Protein AF-A0A914QF23-F1 (afdb_monomer_lite)

Secondary structure (DSSP, 8-state):
--------------------------------------------------------------------HHHHHHHHHHHHHHHHHHHHHHHHHHHHHHHHHHHHHHHHHHHHHHHHHHHHHHHHHHHHHHHHHHHHHHHHHHHHH-

Radius of gyration: 43.41 Å; chains: 1; bounding box: 83×63×128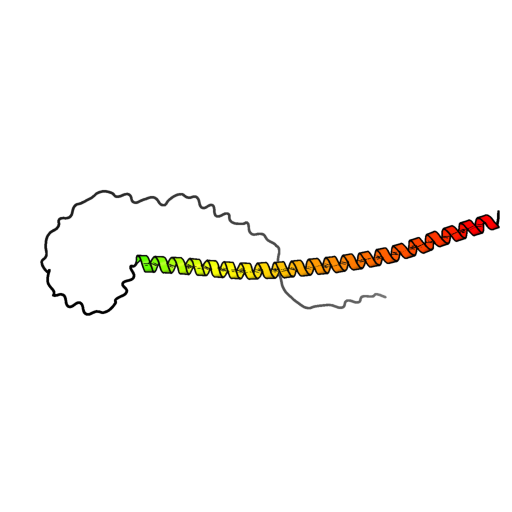 Å

Foldseek 3Di:
DDDDDDDDDDDDDDDDDDPPDDDDPPPPPPPDDPDDDDDDDDDDDDDDDDDDDDDDDPPDDDPPPPDDPVNVVVVVVVVVVVVVVVVVVVVVVVVVVVVVVVVVVVVVVVVVVVVVVVVVVVVVVVVVVVVVVVVVVVVVVVVVVD

pLDDT: mean 70.31, std 19.71, range [34.72, 96.62]

Sequence (146 aa):
MYSHDEKLTNSRSSSNKFLNLPTIVHINVEEENFKMIDSEDEREHSESNSFYDQHSADESDQGSFKYSHLDVINILKRDRSLSEMTQLSGNLAKSTSNLSKLSEMVLEKENEETVKLMRCWKKLLIVILCFTGFVILLSVAFFMFN

Structure (mmCIF, N/CA/C/O backbone):
data_AF-A0A914QF23-F1
#
_entry.id   AF-A0A914QF23-F1
#
loop_
_atom_site.group_PDB
_atom_site.id
_atom_site.type_symbol
_atom_site.label_atom_id
_atom_site.label_alt_id
_atom_site.label_comp_id
_atom_site.label_asym_id
_atom_site.label_entity_id
_atom_site.label_seq_id
_atom_site.pdbx_PDB_ins_code
_atom_site.Cartn_x
_atom_site.Cartn_y
_atom_site.Cartn_z
_atom_site.occupancy
_atom_site.B_iso_or_equiv
_atom_site.auth_seq_id
_atom_site.auth_comp_id
_atom_site.auth_asym_id
_at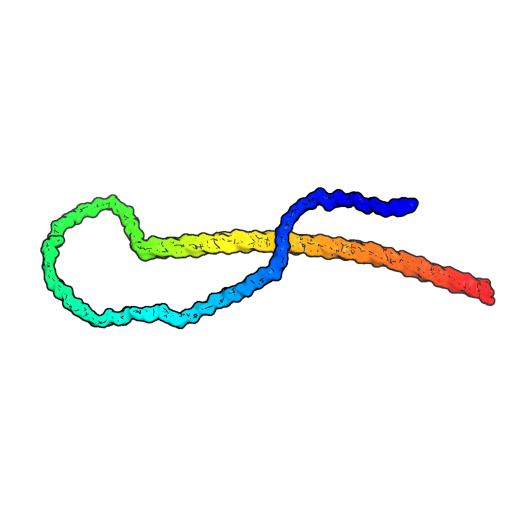om_site.auth_atom_id
_atom_site.pdbx_PDB_model_num
ATOM 1 N N . MET A 1 1 ? 26.490 48.221 -7.246 1.00 41.59 1 MET A N 1
ATOM 2 C CA . MET A 1 1 ? 27.155 47.828 -5.987 1.00 41.59 1 MET A CA 1
ATOM 3 C C . MET A 1 1 ? 26.085 47.279 -5.057 1.00 41.59 1 MET A C 1
ATOM 5 O O . MET A 1 1 ? 25.121 47.986 -4.823 1.00 41.59 1 MET A O 1
ATOM 9 N N . TYR A 1 2 ? 26.277 46.030 -4.626 1.00 34.72 2 TYR A N 1
ATOM 10 C CA . TYR A 1 2 ? 25.616 45.284 -3.546 1.00 34.72 2 TYR A CA 1
ATOM 11 C C . TYR A 1 2 ? 24.090 45.052 -3.556 1.00 34.72 2 TYR A C 1
ATOM 13 O O . TYR A 1 2 ? 23.269 45.924 -3.301 1.00 34.72 2 TYR A O 1
ATOM 21 N N . SER A 1 3 ? 23.796 43.778 -3.813 1.00 46.44 3 SER A N 1
ATOM 22 C CA . SER A 1 3 ? 22.640 42.951 -3.471 1.00 46.44 3 SER A CA 1
ATOM 23 C C . SER A 1 3 ? 22.275 42.962 -1.984 1.00 46.44 3 SER A C 1
ATOM 25 O O . SER A 1 3 ? 23.174 43.028 -1.153 1.00 46.44 3 SER A O 1
ATOM 27 N N . HIS A 1 4 ? 20.994 42.751 -1.668 1.00 43.00 4 HIS A N 1
ATOM 28 C CA . HIS A 1 4 ? 20.518 41.617 -0.856 1.00 43.00 4 HIS A CA 1
ATOM 29 C C . HIS A 1 4 ? 18.987 41.666 -0.735 1.00 43.00 4 HIS A C 1
ATOM 31 O O . HIS A 1 4 ? 18.425 42.579 -0.135 1.00 43.00 4 HIS A O 1
ATOM 37 N N . ASP A 1 5 ? 18.327 40.660 -1.309 1.00 46.00 5 ASP A N 1
ATOM 38 C CA . ASP A 1 5 ? 16.943 40.315 -1.007 1.00 46.00 5 ASP A CA 1
ATOM 39 C C . ASP A 1 5 ? 16.899 39.620 0.359 1.00 46.00 5 ASP A C 1
ATOM 41 O O . ASP A 1 5 ? 17.193 38.432 0.480 1.00 46.00 5 ASP A O 1
ATOM 45 N N . GLU A 1 6 ? 16.510 40.358 1.395 1.00 48.19 6 GLU A N 1
ATOM 46 C CA . GLU A 1 6 ? 15.940 39.780 2.610 1.00 48.19 6 GLU A CA 1
ATOM 47 C C . GLU A 1 6 ? 14.432 40.035 2.593 1.00 48.19 6 GLU A C 1
ATOM 49 O O . GLU A 1 6 ? 13.953 41.111 2.953 1.00 48.19 6 GLU A O 1
ATOM 54 N N . LYS A 1 7 ? 13.648 39.031 2.186 1.00 53.53 7 LYS A N 1
ATOM 55 C CA . LYS A 1 7 ? 12.232 38.981 2.562 1.00 53.53 7 LYS A CA 1
ATOM 56 C C . LYS A 1 7 ? 12.067 38.114 3.799 1.00 53.53 7 LYS A C 1
ATOM 58 O O . LYS A 1 7 ? 12.001 36.891 3.741 1.00 53.53 7 LYS A O 1
ATOM 63 N N . LEU A 1 8 ? 11.982 38.835 4.911 1.00 44.56 8 LEU A N 1
ATOM 64 C CA . LEU A 1 8 ? 11.514 38.433 6.229 1.00 44.56 8 LEU A CA 1
ATOM 65 C C . LEU A 1 8 ? 10.182 37.669 6.147 1.00 44.56 8 LEU A C 1
ATOM 67 O O . LEU A 1 8 ? 9.121 38.263 5.952 1.00 44.56 8 LEU A O 1
ATOM 71 N N . THR A 1 9 ? 10.218 36.358 6.371 1.00 53.09 9 THR A N 1
ATOM 72 C CA . THR A 1 9 ? 9.032 35.581 6.745 1.00 53.09 9 THR A CA 1
ATOM 73 C C . THR A 1 9 ? 8.959 35.503 8.265 1.00 53.09 9 THR A C 1
ATOM 75 O O . THR A 1 9 ? 9.586 34.649 8.886 1.00 53.09 9 THR A O 1
ATOM 78 N N . ASN A 1 10 ? 8.184 36.403 8.867 1.00 44.06 10 ASN A N 1
ATOM 79 C CA . ASN A 1 10 ? 7.762 36.295 10.259 1.00 44.06 10 ASN A CA 1
ATOM 80 C C . ASN A 1 10 ? 6.308 35.820 10.307 1.00 44.06 10 ASN A C 1
ATOM 82 O O . ASN A 1 10 ? 5.398 36.547 9.926 1.00 44.06 10 ASN A O 1
ATOM 86 N N . SER A 1 11 ? 6.077 34.627 10.841 1.00 42.03 11 SER A N 1
ATOM 87 C CA . SER A 1 11 ? 4.963 34.367 11.762 1.00 42.03 11 SER A CA 1
ATOM 88 C C . SER A 1 11 ? 5.258 33.048 12.477 1.00 42.03 11 SER A C 1
ATOM 90 O O . SER A 1 11 ? 5.433 32.012 11.853 1.00 42.03 11 SER A O 1
ATOM 92 N N . ARG A 1 12 ? 5.607 33.145 13.768 1.00 45.16 12 ARG A N 1
ATOM 93 C CA . ARG A 1 12 ? 4.780 32.662 14.891 1.00 45.16 12 ARG A CA 1
ATOM 94 C C . ARG A 1 12 ? 4.424 31.178 14.718 1.00 45.16 12 ARG A C 1
ATOM 96 O O . ARG A 1 12 ? 3.644 30.825 13.856 1.00 45.16 12 ARG A O 1
ATOM 103 N N . SER A 1 13 ? 4.848 30.274 15.585 1.00 40.53 13 SER A N 1
ATOM 104 C CA . SER A 1 13 ? 4.637 30.378 17.021 1.00 40.53 13 SER A CA 1
ATOM 105 C C . SER A 1 13 ? 5.243 29.157 17.708 1.00 40.53 13 SER A C 1
ATOM 107 O O . SER A 1 13 ? 5.091 28.044 17.223 1.00 40.53 13 SER A O 1
ATOM 109 N N . SER A 1 14 ? 5.822 29.407 18.880 1.00 41.22 14 SER A N 1
ATOM 110 C CA . SER A 1 14 ? 5.759 28.551 20.064 1.00 41.22 14 SER A CA 1
ATOM 111 C C . SER A 1 14 ? 6.356 27.140 19.966 1.00 41.22 14 SER A C 1
ATOM 113 O O . SER A 1 14 ? 5.755 26.202 19.464 1.00 41.22 14 SER A O 1
ATOM 115 N N . SER A 1 15 ? 7.568 26.985 20.492 1.00 44.84 15 SER A N 1
ATOM 116 C CA . SER A 1 15 ? 7.805 26.384 21.821 1.00 44.84 15 SER A CA 1
ATOM 117 C C . SER A 1 15 ? 7.610 24.869 21.856 1.00 44.84 15 SER A C 1
ATOM 119 O O . SER A 1 15 ? 6.496 24.375 21.973 1.00 44.84 15 SER A O 1
ATOM 121 N N . ASN A 1 16 ? 8.717 24.135 21.877 1.00 43.38 16 ASN A N 1
ATOM 122 C CA . ASN A 1 16 ? 9.139 23.387 23.065 1.00 43.38 16 ASN A CA 1
ATOM 123 C C . ASN A 1 16 ? 10.492 22.752 22.737 1.00 43.38 16 ASN A C 1
ATOM 125 O O . ASN A 1 16 ? 10.621 21.945 21.827 1.00 43.38 16 ASN A O 1
ATOM 129 N N . LYS A 1 17 ? 11.570 23.320 23.286 1.00 52.84 17 LYS A N 1
ATOM 130 C CA . LYS A 1 17 ? 12.172 22.851 24.544 1.00 52.84 17 LYS A CA 1
ATOM 131 C C . LYS A 1 17 ? 12.496 21.366 24.441 1.00 52.84 17 LYS A C 1
ATOM 133 O O . LYS A 1 17 ? 11.607 20.537 24.566 1.00 52.84 17 LYS A O 1
ATOM 138 N N . PHE A 1 18 ? 13.783 21.110 24.202 1.00 46.16 18 PHE A N 1
ATOM 139 C CA . PHE A 1 18 ? 14.570 20.038 24.805 1.00 46.16 18 PHE A CA 1
ATOM 140 C C . PHE A 1 18 ? 13.736 18.851 25.303 1.00 46.16 18 PHE A C 1
ATOM 142 O O . PHE A 1 18 ? 13.050 18.951 26.321 1.00 46.16 18 PHE A O 1
ATOM 149 N N . LEU A 1 19 ? 13.881 17.710 24.626 1.00 46.09 19 LEU A N 1
ATOM 150 C CA . LEU A 1 19 ? 13.653 16.388 25.206 1.00 46.09 19 LEU A CA 1
ATOM 151 C C . LEU A 1 19 ? 14.618 16.202 26.392 1.00 46.09 19 LEU A C 1
ATOM 153 O O . LEU A 1 19 ? 15.620 15.501 26.312 1.00 46.09 19 LEU A O 1
ATOM 157 N N . ASN A 1 20 ? 14.331 16.888 27.493 1.00 48.00 20 ASN A N 1
ATOM 158 C CA . ASN A 1 20 ? 14.824 16.546 28.809 1.00 48.00 20 ASN A CA 1
ATOM 159 C C . ASN A 1 20 ? 13.972 15.368 29.246 1.00 48.00 20 ASN A C 1
ATOM 161 O O . ASN A 1 20 ? 12.849 15.567 29.702 1.00 48.00 20 ASN A O 1
ATOM 165 N N . LEU A 1 21 ? 14.477 14.153 29.045 1.00 50.94 21 LEU A N 1
ATOM 166 C CA . LEU A 1 21 ? 13.938 12.979 29.716 1.00 50.94 21 LEU A CA 1
ATOM 167 C C . LEU A 1 21 ? 13.989 13.227 31.230 1.00 50.94 21 LEU A C 1
ATOM 169 O O . LEU A 1 21 ? 15.093 13.333 31.770 1.00 50.94 21 LEU A O 1
ATOM 173 N N . PRO A 1 22 ? 12.855 13.281 31.948 1.00 43.78 22 PRO A N 1
ATOM 174 C CA . PRO A 1 22 ? 12.871 12.999 33.364 1.00 43.78 22 PRO A CA 1
ATOM 175 C C . PRO A 1 22 ? 12.840 11.476 33.502 1.00 43.78 22 PRO A C 1
ATOM 177 O O . PRO A 1 22 ? 11.874 10.815 33.123 1.00 43.78 22 PRO A O 1
ATOM 180 N N . THR A 1 23 ? 13.954 10.947 33.995 1.00 54.75 23 THR A N 1
ATOM 181 C CA . THR A 1 23 ? 14.138 9.650 34.648 1.00 54.75 23 THR A CA 1
ATOM 182 C C . THR A 1 23 ? 12.823 9.014 35.100 1.00 54.75 23 THR A C 1
ATOM 184 O O . THR A 1 23 ? 12.110 9.578 35.931 1.00 54.75 23 THR A O 1
ATOM 187 N N . ILE A 1 24 ? 12.511 7.827 34.575 1.00 50.66 24 ILE A N 1
ATOM 188 C CA . ILE A 1 24 ? 11.429 6.992 35.102 1.00 50.66 24 ILE A CA 1
ATOM 189 C C . ILE A 1 24 ? 11.779 6.692 36.559 1.00 50.66 24 ILE A C 1
ATOM 191 O O . ILE A 1 24 ? 12.750 5.993 36.845 1.00 50.66 24 ILE A O 1
ATOM 195 N N . VAL A 1 25 ? 11.004 7.257 37.481 1.00 48.50 25 VAL A N 1
ATOM 196 C CA . VAL A 1 25 ? 11.016 6.856 38.884 1.00 48.50 25 VAL A CA 1
ATOM 197 C C . VAL A 1 25 ? 10.536 5.407 38.917 1.00 48.50 25 VAL A C 1
ATOM 199 O O . VAL A 1 25 ? 9.351 5.135 38.737 1.00 48.50 25 VAL A O 1
ATOM 202 N N . HIS A 1 26 ? 11.461 4.467 39.097 1.00 44.09 26 HIS A N 1
ATOM 203 C CA . HIS A 1 26 ? 11.116 3.117 39.518 1.00 44.09 26 HIS A CA 1
ATOM 204 C C . HIS A 1 26 ? 10.585 3.222 40.948 1.00 44.09 26 HIS A C 1
ATOM 206 O O . HIS A 1 26 ? 11.355 3.439 41.883 1.00 44.09 26 HIS A O 1
ATOM 212 N N . ILE A 1 27 ? 9.268 3.112 41.124 1.00 47.41 27 ILE A N 1
ATOM 213 C CA . ILE A 1 27 ? 8.696 2.887 42.450 1.00 47.41 27 ILE A CA 1
ATOM 214 C C . ILE A 1 27 ? 9.038 1.440 42.802 1.00 47.41 27 ILE A C 1
ATOM 216 O O . ILE A 1 27 ? 8.385 0.505 42.344 1.00 47.41 27 ILE A O 1
ATOM 220 N N . ASN A 1 28 ? 10.116 1.271 43.561 1.00 52.81 28 ASN A N 1
ATOM 221 C CA . ASN A 1 28 ? 10.433 0.019 44.221 1.00 52.81 28 ASN A CA 1
ATOM 222 C C . ASN A 1 28 ? 9.462 -0.088 45.403 1.00 52.81 28 ASN A C 1
ATOM 224 O O . ASN A 1 28 ? 9.673 0.545 46.436 1.00 52.81 28 ASN A O 1
ATOM 228 N N . VAL A 1 29 ? 8.337 -0.782 45.221 1.00 54.72 29 VAL A N 1
ATOM 229 C CA . VAL A 1 29 ? 7.483 -1.148 46.355 1.00 54.72 29 VAL A CA 1
ATOM 230 C C . VAL A 1 29 ? 8.177 -2.327 47.030 1.00 54.72 29 VAL A C 1
ATOM 232 O O . VAL A 1 29 ? 7.948 -3.476 46.668 1.00 54.72 29 VAL A O 1
ATOM 235 N N . GLU A 1 30 ? 9.100 -2.027 47.945 1.00 45.47 30 GLU A N 1
ATOM 236 C CA . GLU A 1 30 ? 9.537 -2.997 48.946 1.00 45.47 30 GLU A CA 1
ATOM 237 C C . GLU A 1 30 ? 8.301 -3.402 49.757 1.00 45.47 30 GLU A C 1
ATOM 239 O O . GLU A 1 30 ? 7.691 -2.588 50.452 1.00 45.47 30 GLU A O 1
ATOM 244 N N . GLU A 1 31 ? 7.898 -4.663 49.605 1.00 58.47 31 GLU A N 1
ATOM 245 C CA . GLU A 1 31 ? 6.910 -5.331 50.446 1.00 58.47 31 GLU A CA 1
ATOM 246 C C . GLU A 1 31 ? 7.492 -5.535 51.853 1.00 58.47 31 GLU A C 1
ATOM 248 O O . GLU A 1 31 ? 7.866 -6.640 52.228 1.00 58.47 31 GLU A O 1
ATOM 253 N N . GLU A 1 32 ? 7.569 -4.480 52.661 1.00 53.16 32 GLU A N 1
ATOM 254 C CA . GLU A 1 32 ? 7.792 -4.620 54.100 1.00 53.16 32 GLU A CA 1
ATOM 255 C C . GLU A 1 32 ? 6.842 -3.714 54.896 1.00 53.16 32 GLU A C 1
ATOM 257 O O . GLU A 1 32 ? 6.805 -2.499 54.730 1.00 53.16 32 GLU A O 1
ATOM 262 N N . ASN A 1 33 ? 6.109 -4.354 55.816 1.00 55.66 33 ASN A N 1
ATOM 263 C CA . ASN A 1 33 ? 5.220 -3.808 56.851 1.00 55.66 33 ASN A CA 1
ATOM 264 C C . ASN A 1 33 ? 3.765 -3.469 56.482 1.00 55.66 33 ASN A C 1
ATOM 266 O O . ASN A 1 33 ? 3.353 -2.315 56.466 1.00 55.66 33 ASN A O 1
ATOM 270 N N . PHE A 1 34 ? 2.931 -4.512 56.467 1.00 46.62 34 PHE A N 1
ATOM 271 C CA . PHE A 1 34 ? 1.741 -4.526 57.331 1.00 46.62 34 PHE A CA 1
ATOM 272 C C . PHE A 1 34 ? 1.780 -5.767 58.245 1.00 46.62 34 PHE A C 1
ATOM 274 O O . PHE A 1 34 ? 1.022 -6.718 58.093 1.00 46.62 34 PHE A O 1
ATOM 281 N N . LYS A 1 35 ? 2.705 -5.751 59.215 1.00 53.62 35 LYS A N 1
ATOM 282 C CA . LYS A 1 35 ? 2.452 -6.309 60.558 1.00 53.62 35 LYS A CA 1
ATOM 283 C C . LYS A 1 35 ? 1.371 -5.417 61.193 1.00 53.62 35 LYS A C 1
ATOM 285 O O . LYS A 1 35 ? 1.366 -4.222 60.931 1.00 53.62 35 LYS A O 1
ATOM 290 N N . MET A 1 36 ? 0.469 -5.824 62.068 1.00 52.31 36 MET A N 1
ATOM 291 C CA . MET A 1 36 ? 0.218 -7.045 62.828 1.00 52.31 36 MET A CA 1
ATOM 292 C C . MET A 1 36 ? -0.983 -6.657 63.700 1.00 52.31 36 MET A C 1
ATOM 294 O O . MET A 1 36 ? -0.909 -5.583 64.289 1.00 52.31 36 MET A O 1
ATOM 298 N N . ILE A 1 37 ? -2.016 -7.490 63.829 1.00 53.09 37 ILE A N 1
ATOM 299 C CA . ILE A 1 37 ? -2.640 -7.752 65.137 1.00 53.09 37 ILE A CA 1
ATOM 300 C C . ILE A 1 37 ? -3.078 -9.216 65.104 1.00 53.09 37 ILE A C 1
ATOM 302 O O . ILE A 1 37 ? -4.162 -9.535 64.623 1.00 53.09 37 ILE A O 1
ATOM 306 N N . ASP A 1 38 ? -2.202 -10.087 65.598 1.00 65.56 38 ASP A N 1
ATOM 307 C CA . ASP A 1 38 ? -2.650 -11.312 66.242 1.00 65.56 38 ASP A CA 1
ATOM 308 C C . ASP A 1 38 ? -3.080 -10.911 67.653 1.00 65.56 38 ASP A C 1
ATOM 310 O O . ASP A 1 38 ? -2.281 -10.393 68.435 1.00 65.56 38 ASP A O 1
ATOM 314 N N . SER A 1 39 ? -4.348 -11.121 67.969 1.00 53.34 39 SER A N 1
ATOM 315 C CA . SER A 1 39 ? -4.789 -11.271 69.350 1.00 53.34 39 SER A CA 1
ATOM 316 C C . SER A 1 39 ? -5.907 -12.302 69.354 1.00 53.34 39 SER A C 1
ATOM 318 O O . SER A 1 39 ? -7.093 -11.967 69.325 1.00 53.34 39 SER A O 1
ATOM 320 N N . GLU A 1 40 ? -5.504 -13.572 69.314 1.00 61.88 40 GLU A N 1
ATOM 321 C CA . GLU A 1 40 ? -6.235 -14.569 70.087 1.00 61.88 40 GLU A CA 1
ATOM 322 C C . GLU A 1 40 ? -6.172 -14.188 71.572 1.00 61.88 40 GLU A C 1
ATOM 324 O O . GLU A 1 40 ? -5.253 -13.498 72.016 1.00 61.88 40 GLU A O 1
ATOM 329 N N . ASP A 1 41 ? -7.173 -14.680 72.293 1.00 57.47 41 ASP A N 1
ATOM 330 C CA . ASP A 1 41 ? -7.357 -14.614 73.736 1.00 57.47 41 ASP A CA 1
ATOM 331 C C . ASP A 1 41 ? -7.780 -13.251 74.297 1.00 57.47 41 ASP A C 1
ATOM 333 O O . ASP A 1 41 ? -6.985 -12.360 74.574 1.00 57.47 41 ASP A O 1
ATOM 337 N N . GLU A 1 42 ? -9.079 -13.118 74.575 1.00 49.78 42 GLU A N 1
ATOM 338 C CA . GLU A 1 42 ? -9.548 -13.304 75.952 1.00 49.78 42 GLU A CA 1
ATOM 339 C C . GLU A 1 42 ? -11.060 -13.040 76.097 1.00 49.78 42 GLU A C 1
ATOM 341 O O . GLU A 1 42 ? -11.588 -12.018 75.664 1.00 49.78 42 GLU A O 1
ATOM 346 N N . ARG A 1 43 ? -11.689 -13.940 76.864 1.00 55.00 43 ARG A N 1
ATOM 347 C CA . ARG A 1 43 ? -12.916 -13.781 77.668 1.00 55.00 43 ARG A CA 1
ATOM 348 C C . ARG A 1 43 ? -14.264 -14.048 77.002 1.00 55.00 43 ARG A C 1
ATOM 350 O O . ARG A 1 43 ? -14.928 -13.187 76.435 1.00 55.00 43 ARG A O 1
ATOM 357 N N . GLU A 1 44 ? -14.714 -15.270 77.283 1.00 50.78 44 GLU A N 1
ATOM 358 C CA . GLU A 1 44 ? -16.046 -15.570 77.809 1.00 50.78 44 GLU A CA 1
ATOM 359 C C . GLU A 1 44 ? -16.722 -14.348 78.458 1.00 50.78 44 GLU A C 1
ATOM 361 O O . GLU A 1 44 ? -16.303 -13.869 79.514 1.00 50.78 44 GLU A O 1
ATOM 366 N N . HIS A 1 45 ? -17.820 -13.893 77.861 1.00 44.22 45 HIS A N 1
ATOM 367 C CA . HIS A 1 45 ? -18.841 -13.143 78.577 1.00 44.22 45 HIS A CA 1
ATOM 368 C C . HIS A 1 45 ? -20.192 -13.834 78.397 1.00 44.22 45 HIS A C 1
ATOM 370 O O . HIS A 1 45 ? -20.901 -13.642 77.415 1.00 44.22 45 HIS A O 1
ATOM 376 N N . SER A 1 46 ? -20.457 -14.710 79.367 1.00 44.22 46 SER A N 1
ATOM 377 C CA . SER A 1 46 ? -21.724 -14.863 80.083 1.00 44.22 46 SER A CA 1
ATOM 378 C C . SER A 1 46 ? -22.984 -14.348 79.380 1.00 44.22 46 SER A C 1
ATOM 380 O O . SER A 1 46 ? -23.342 -13.173 79.457 1.00 44.22 46 SER A O 1
ATOM 382 N N . GLU A 1 47 ? -23.731 -15.296 78.820 1.00 47.78 47 GLU A N 1
ATOM 383 C CA . GLU A 1 47 ? -25.172 -15.180 78.638 1.00 47.78 47 GLU A CA 1
ATOM 384 C C . GLU A 1 47 ? -25.844 -14.854 79.985 1.00 47.78 47 GLU A C 1
ATOM 386 O O . GLU A 1 47 ? -25.786 -15.633 80.938 1.00 47.78 47 GLU A O 1
ATOM 391 N N . SER A 1 48 ? -26.524 -13.709 80.070 1.00 46.84 48 SER A N 1
ATOM 392 C CA . SER A 1 48 ? -27.610 -13.523 81.031 1.00 46.84 48 SER A CA 1
ATOM 393 C C . SER A 1 48 ? -28.671 -12.566 80.484 1.00 46.84 48 SER A C 1
ATOM 395 O O . SER A 1 48 ? -28.414 -11.375 80.337 1.00 46.84 48 SER A O 1
ATOM 397 N N . ASN A 1 49 ? -29.863 -13.123 80.247 1.00 39.06 49 ASN A N 1
ATOM 398 C CA . ASN A 1 49 ? -31.197 -12.517 80.332 1.00 39.06 49 ASN A CA 1
ATOM 399 C C . ASN A 1 49 ? -31.467 -11.131 79.712 1.00 39.06 49 ASN A C 1
ATOM 401 O O . ASN A 1 49 ? -31.084 -10.098 80.247 1.00 39.06 49 ASN A O 1
ATOM 405 N N . SER A 1 50 ? -32.418 -11.088 78.780 1.00 44.72 50 SER A N 1
ATOM 406 C CA . SER A 1 50 ? -33.788 -10.617 79.078 1.00 44.72 50 SER A CA 1
ATOM 407 C C . SER A 1 50 ? -34.681 -10.989 77.886 1.00 44.72 50 SER A C 1
ATOM 409 O O . SER A 1 50 ? -34.361 -10.705 76.742 1.00 44.72 50 SER A O 1
ATOM 411 N N . PHE A 1 51 ? -35.672 -11.861 78.080 1.00 57.00 51 PHE A N 1
ATOM 412 C CA . PHE A 1 51 ? -37.011 -11.440 78.502 1.00 57.00 51 PHE A CA 1
ATOM 413 C C . PHE A 1 51 ? -37.583 -10.414 77.517 1.00 57.00 51 PHE A C 1
ATOM 415 O O . PHE A 1 51 ? -37.594 -9.239 77.831 1.00 57.00 51 PHE A O 1
ATOM 422 N N . TYR A 1 52 ? -37.944 -10.849 76.309 1.00 46.22 52 TYR A N 1
ATOM 423 C CA . TYR A 1 52 ? -39.098 -10.399 75.514 1.00 46.22 52 TYR A CA 1
ATOM 424 C C . TYR A 1 52 ? -39.047 -11.138 74.172 1.00 46.22 52 TYR A C 1
ATOM 426 O O . TYR A 1 52 ? -38.709 -10.584 73.131 1.00 46.22 52 TYR A O 1
ATOM 434 N N . ASP A 1 53 ? -39.384 -12.424 74.228 1.00 58.41 53 ASP A N 1
ATOM 435 C CA . ASP A 1 53 ? -40.079 -13.049 73.109 1.00 58.41 53 ASP A CA 1
ATOM 436 C C . ASP A 1 53 ? -41.556 -12.647 73.195 1.00 58.41 53 ASP A C 1
ATOM 438 O O . ASP A 1 53 ? -42.099 -12.520 74.293 1.00 58.41 53 ASP A O 1
ATOM 442 N N . GLN A 1 54 ? -42.190 -12.539 72.026 1.00 56.38 54 GLN A N 1
ATOM 443 C CA . GLN A 1 54 ? -43.613 -12.280 71.759 1.00 56.38 54 GLN A CA 1
ATOM 444 C C . GLN A 1 54 ? -43.993 -10.833 71.418 1.00 56.38 54 GLN A C 1
ATOM 446 O O . GLN A 1 54 ? -44.603 -10.113 72.200 1.00 56.38 54 GLN A O 1
ATOM 451 N N . HIS A 1 55 ? -43.810 -10.497 70.140 1.00 44.81 55 HIS A N 1
ATOM 452 C CA . HIS A 1 55 ? -44.901 -9.900 69.377 1.00 44.81 55 HIS A CA 1
ATOM 453 C C . HIS A 1 55 ? -45.183 -10.752 68.137 1.00 44.81 55 HIS A C 1
ATOM 455 O O . HIS A 1 55 ? -44.416 -10.780 67.182 1.00 44.81 55 HIS A O 1
ATOM 461 N N . SER A 1 56 ? -46.275 -11.511 68.261 1.00 54.56 56 SER A N 1
ATOM 462 C CA . SER A 1 56 ? -47.266 -11.835 67.233 1.00 54.56 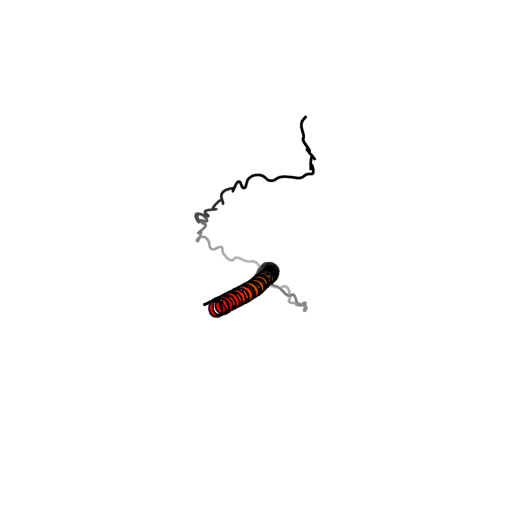56 SER A CA 1
ATOM 463 C C . SER A 1 56 ? -46.856 -11.568 65.786 1.00 54.56 56 SER A C 1
ATOM 465 O O . SER A 1 56 ? -46.850 -10.426 65.326 1.00 54.56 56 SER A O 1
ATOM 467 N N . ALA A 1 57 ? -46.611 -12.675 65.087 1.00 55.06 57 ALA A N 1
ATOM 468 C CA . ALA A 1 57 ? -46.669 -12.781 63.646 1.00 55.06 57 ALA A CA 1
ATOM 469 C C . ALA A 1 57 ? -47.963 -12.154 63.109 1.00 55.06 57 ALA A C 1
ATOM 471 O O . ALA A 1 57 ? -49.057 -12.658 63.357 1.00 55.06 57 ALA A O 1
ATOM 472 N N . ASP A 1 58 ? -47.794 -11.075 62.360 1.00 47.56 58 ASP A N 1
ATOM 473 C CA . ASP A 1 58 ? -48.705 -10.682 61.295 1.00 47.56 58 ASP A CA 1
ATOM 474 C C . ASP A 1 58 ? -47.814 -10.291 60.105 1.00 47.56 58 ASP A C 1
ATOM 476 O O . ASP A 1 58 ? -47.550 -9.122 59.809 1.00 47.56 58 ASP A O 1
ATOM 480 N N . GLU A 1 59 ? -47.217 -11.319 59.493 1.00 49.19 59 GLU A N 1
ATOM 481 C CA . GLU A 1 59 ? -46.443 -11.204 58.258 1.00 49.19 59 GLU A CA 1
ATOM 482 C C . GLU A 1 59 ? -47.419 -10.981 57.103 1.00 49.19 59 GLU A C 1
ATOM 484 O O . GLU A 1 59 ? -47.887 -11.900 56.436 1.00 49.19 59 GLU A O 1
ATOM 489 N N . SER A 1 60 ? -47.761 -9.714 56.904 1.00 56.31 60 SER A N 1
ATOM 490 C CA . SER A 1 60 ? -48.383 -9.252 55.674 1.00 56.31 60 SER A CA 1
ATOM 491 C C . SER A 1 60 ? -47.348 -9.303 54.549 1.00 56.31 60 SER A C 1
ATOM 493 O O . SER A 1 60 ? -46.293 -8.672 54.618 1.00 56.31 60 SER A O 1
ATOM 495 N N . ASP A 1 61 ? -47.673 -10.091 53.524 1.00 54.88 61 ASP A N 1
ATOM 496 C CA . ASP A 1 61 ? -46.968 -10.238 52.252 1.00 54.88 61 ASP A CA 1
ATOM 497 C C . ASP A 1 61 ? -46.540 -8.882 51.668 1.00 54.88 61 ASP A C 1
ATOM 499 O O . ASP A 1 61 ? -47.274 -8.207 50.941 1.00 54.88 61 ASP A O 1
ATOM 503 N N . GLN A 1 62 ? -45.301 -8.494 51.944 1.00 48.38 62 GLN A N 1
ATOM 504 C CA . GLN A 1 62 ? -44.604 -7.452 51.216 1.00 48.38 62 GLN A CA 1
ATOM 505 C C . GLN A 1 62 ? -43.251 -8.036 50.839 1.00 48.38 62 GLN A C 1
ATOM 507 O O . GLN A 1 62 ? -42.363 -8.163 51.680 1.00 48.38 62 GLN A O 1
ATOM 512 N N . GLY A 1 63 ? -43.133 -8.461 49.576 1.00 47.59 63 GLY A N 1
ATOM 513 C CA . GLY A 1 63 ? -41.938 -9.067 48.991 1.00 47.59 63 GLY A CA 1
ATOM 514 C C . GLY A 1 63 ? -40.727 -8.145 49.099 1.00 47.59 63 GLY A C 1
ATOM 515 O O . GLY A 1 63 ? -40.367 -7.445 48.153 1.00 47.59 63 GLY A O 1
ATOM 516 N N . SER A 1 64 ? -40.109 -8.118 50.277 1.00 56.16 64 SER A N 1
ATOM 517 C CA . SER A 1 64 ? -38.890 -7.380 50.538 1.00 56.16 64 SER A CA 1
ATOM 518 C C . SER A 1 64 ? -37.745 -8.207 49.972 1.00 56.16 64 SER A C 1
ATOM 520 O O . SER A 1 64 ? -37.325 -9.220 50.529 1.00 56.16 64 SER A O 1
ATOM 522 N N . PHE A 1 65 ? -37.257 -7.800 48.804 1.00 56.34 65 PHE A N 1
ATOM 523 C CA . PHE A 1 65 ? -35.982 -8.277 48.290 1.00 56.34 65 PHE A CA 1
ATOM 524 C C . PHE A 1 65 ? -34.881 -7.799 49.248 1.00 56.34 65 PHE A C 1
ATOM 526 O O . PHE A 1 65 ? -34.295 -6.732 49.068 1.00 56.34 65 PHE A O 1
ATOM 533 N N . LYS A 1 66 ? -34.620 -8.566 50.311 1.00 64.88 66 LYS A N 1
ATOM 534 C CA . LYS A 1 66 ? -33.444 -8.381 51.163 1.00 64.88 66 LYS A CA 1
ATOM 535 C C . LYS A 1 66 ? -32.230 -8.888 50.395 1.00 64.88 66 LYS A C 1
ATOM 537 O O . LYS A 1 66 ? -31.839 -10.042 50.522 1.00 64.88 66 LYS A O 1
ATOM 542 N N . TYR A 1 67 ? -31.643 -8.018 49.580 1.00 68.81 67 TYR A N 1
ATOM 543 C CA . TYR A 1 67 ? -30.278 -8.234 49.117 1.00 68.81 67 TYR A CA 1
ATOM 544 C C . TYR A 1 67 ? -29.364 -8.242 50.339 1.00 68.81 67 TYR A C 1
ATOM 546 O O . TYR A 1 67 ? -29.398 -7.314 51.152 1.00 68.81 67 TYR A O 1
ATOM 554 N N . SER A 1 68 ? -28.558 -9.288 50.493 1.00 79.19 68 SER A N 1
ATOM 555 C CA . SER A 1 68 ? -27.540 -9.289 51.533 1.00 79.19 68 SER A CA 1
ATOM 556 C C . SER A 1 68 ? -26.492 -8.216 51.213 1.00 79.19 68 SER A C 1
ATOM 558 O O . SER A 1 68 ? -26.254 -7.877 50.051 1.00 79.19 68 SER A O 1
ATOM 560 N N . HIS A 1 69 ? -25.813 -7.681 52.229 1.00 74.50 69 HIS A N 1
ATOM 561 C CA . HIS A 1 69 ? -24.688 -6.766 51.997 1.00 74.50 69 HIS A CA 1
ATOM 562 C C . HIS A 1 69 ? -23.602 -7.393 51.097 1.00 74.50 69 HIS A C 1
ATOM 564 O O . HIS A 1 69 ? -22.951 -6.687 50.327 1.00 74.50 69 HIS A O 1
ATOM 570 N N . LEU A 1 70 ? -23.458 -8.723 51.135 1.00 79.38 70 LEU A N 1
ATOM 571 C CA . LEU A 1 70 ? -22.597 -9.495 50.237 1.00 79.38 70 LEU A CA 1
ATOM 572 C C . LEU A 1 70 ? -23.059 -9.421 48.772 1.00 79.38 70 LEU A C 1
ATOM 574 O O . LEU A 1 70 ? -22.221 -9.279 47.880 1.00 79.38 70 LEU A O 1
ATOM 578 N N . ASP A 1 71 ? -24.368 -9.448 48.511 1.00 84.94 71 ASP A N 1
ATOM 579 C CA . ASP A 1 71 ? -24.922 -9.333 47.155 1.00 84.94 71 ASP A CA 1
ATOM 580 C C . ASP A 1 71 ? -24.651 -7.954 46.554 1.00 84.94 71 ASP A C 1
ATOM 582 O O . ASP A 1 71 ? -24.231 -7.851 45.401 1.00 84.94 71 ASP A O 1
ATOM 586 N N . VAL A 1 72 ? -24.800 -6.893 47.352 1.00 83.75 72 VAL A N 1
ATOM 587 C CA . VAL A 1 72 ? -24.507 -5.516 46.925 1.00 83.75 72 VAL A CA 1
ATOM 588 C C . VAL A 1 72 ? -23.023 -5.353 46.582 1.00 83.75 72 VAL A C 1
ATOM 590 O O . VAL A 1 72 ? -22.687 -4.805 45.533 1.00 83.75 72 VAL A O 1
ATOM 593 N N . ILE A 1 73 ? -22.120 -5.883 47.413 1.00 83.44 73 ILE A N 1
ATOM 594 C CA . ILE A 1 73 ? -20.671 -5.845 47.149 1.00 83.44 73 ILE A CA 1
ATOM 595 C C . ILE A 1 73 ? -20.326 -6.609 45.864 1.00 83.44 73 ILE A C 1
ATOM 597 O O . ILE A 1 73 ? -19.512 -6.142 45.063 1.00 83.44 73 ILE A O 1
ATOM 601 N N . ASN A 1 74 ? -20.946 -7.768 45.639 1.00 88.00 74 ASN A N 1
ATOM 602 C CA . ASN A 1 74 ? -20.715 -8.565 44.436 1.00 88.00 74 ASN A CA 1
ATOM 603 C C . ASN A 1 74 ? -21.215 -7.865 43.166 1.00 88.00 74 ASN A C 1
ATOM 605 O O . ASN A 1 74 ? -20.543 -7.934 42.135 1.00 88.00 74 ASN A O 1
ATOM 609 N N . ILE A 1 75 ? -22.347 -7.161 43.234 1.00 86.88 75 ILE A N 1
ATOM 610 C CA . ILE A 1 75 ? -22.859 -6.347 42.123 1.00 86.88 75 ILE A CA 1
ATOM 611 C C . ILE A 1 75 ? -21.889 -5.199 41.816 1.00 86.88 75 ILE A C 1
ATOM 613 O O . ILE A 1 75 ? -21.459 -5.063 40.674 1.00 86.88 75 ILE A O 1
ATOM 617 N N . LEU A 1 76 ? -21.441 -4.452 42.830 1.00 86.25 76 LEU A N 1
ATOM 618 C CA . LEU A 1 76 ? -20.501 -3.337 42.646 1.00 86.25 76 LEU A CA 1
ATOM 619 C C . LEU A 1 76 ? -19.153 -3.785 42.057 1.00 86.25 76 LEU A C 1
ATOM 621 O O . LEU A 1 76 ? -18.575 -3.095 41.214 1.00 86.25 76 LEU A O 1
ATOM 625 N N . LYS A 1 77 ? -18.650 -4.960 42.460 1.00 89.44 77 LYS A N 1
ATOM 626 C CA . LYS A 1 77 ? -17.436 -5.549 41.870 1.00 89.44 77 LYS A CA 1
ATOM 627 C C . LYS A 1 77 ? -17.628 -5.900 40.393 1.00 89.44 77 LYS A C 1
ATOM 629 O O . LYS A 1 77 ? -16.724 -5.643 39.597 1.00 89.44 77 LYS A O 1
ATOM 634 N N . ARG A 1 78 ? -18.786 -6.458 40.011 1.00 89.25 78 ARG A N 1
ATOM 635 C CA . ARG A 1 78 ? -19.096 -6.746 38.599 1.00 89.25 78 ARG A CA 1
ATOM 636 C C . ARG A 1 78 ? -19.210 -5.473 37.774 1.00 89.25 78 ARG A C 1
ATOM 638 O O . ARG A 1 78 ? -18.613 -5.422 36.705 1.00 89.25 78 ARG A O 1
ATOM 645 N N . ASP A 1 79 ? -19.896 -4.450 38.271 1.00 87.12 79 ASP A N 1
ATOM 646 C CA . ASP A 1 79 ? -20.060 -3.184 37.548 1.00 87.12 79 ASP A CA 1
ATOM 647 C C . ASP A 1 79 ? -18.716 -2.502 37.285 1.00 87.12 79 ASP A C 1
ATOM 649 O O . ASP A 1 79 ? -18.456 -2.032 36.175 1.00 87.12 79 ASP A O 1
ATOM 653 N N . ARG A 1 80 ? -17.807 -2.521 38.269 1.00 85.94 80 ARG A N 1
ATOM 654 C CA . ARG A 1 80 ? -16.440 -2.026 38.078 1.00 85.94 80 ARG A CA 1
ATOM 655 C C . ARG A 1 80 ? -15.698 -2.809 36.993 1.00 85.94 80 ARG A C 1
ATOM 657 O O . ARG A 1 80 ? -15.105 -2.199 36.108 1.00 85.94 80 ARG A O 1
ATOM 664 N N . SER A 1 81 ? -15.762 -4.139 37.036 1.00 86.00 81 SER A N 1
ATOM 665 C CA . SER A 1 81 ? -15.119 -4.997 36.033 1.00 86.00 81 SER A CA 1
ATOM 666 C C . SER A 1 81 ? -15.686 -4.767 34.627 1.00 86.00 81 SER A C 1
ATOM 668 O O . SER A 1 81 ? -14.927 -4.671 33.664 1.00 86.00 81 SER A O 1
ATOM 670 N N . LEU A 1 82 ? -17.004 -4.600 34.499 1.00 85.88 82 LEU A N 1
ATOM 671 C CA . LEU A 1 82 ? -17.663 -4.289 33.230 1.00 85.88 82 LEU A CA 1
ATOM 672 C C . LEU A 1 82 ? -17.267 -2.907 32.698 1.00 85.88 82 LEU A C 1
ATOM 674 O O . LEU A 1 82 ? -17.062 -2.755 31.492 1.00 85.88 82 LEU A O 1
ATOM 678 N N . SER A 1 83 ? -17.120 -1.914 33.576 1.00 84.12 83 SER A N 1
ATOM 679 C CA . SER A 1 83 ? -16.658 -0.571 33.210 1.00 84.12 83 SER A CA 1
ATOM 680 C C . SER A 1 83 ? -15.227 -0.595 32.661 1.00 84.12 83 SER A C 1
ATOM 682 O O . SER A 1 83 ? -14.975 -0.107 31.557 1.00 84.12 83 SER A O 1
ATOM 684 N N . GLU A 1 84 ? -14.308 -1.259 33.369 1.00 87.88 84 GLU A N 1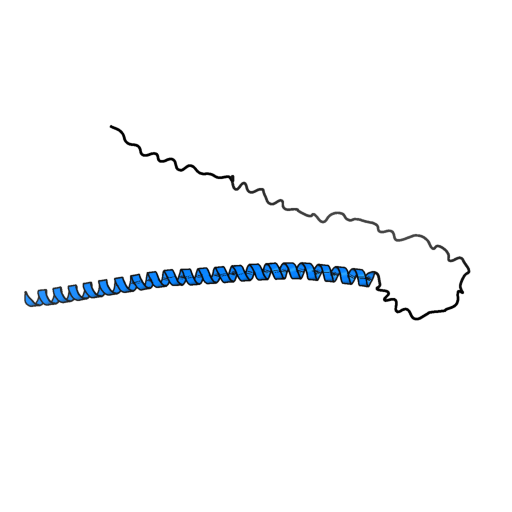
ATOM 685 C CA . GLU A 1 84 ? -12.919 -1.447 32.928 1.00 87.88 84 GLU A CA 1
ATOM 686 C C . GLU A 1 84 ? -12.865 -2.203 31.588 1.00 87.88 84 GLU A C 1
ATOM 688 O O . GLU A 1 84 ? -12.168 -1.788 30.659 1.00 87.88 84 GLU A O 1
ATOM 693 N N . MET A 1 85 ? -13.674 -3.256 31.427 1.00 84.94 85 MET A N 1
ATOM 694 C CA . MET A 1 85 ? -13.760 -4.021 30.180 1.00 84.94 85 MET A CA 1
ATOM 695 C C . MET A 1 85 ? -14.315 -3.191 29.015 1.00 84.94 85 MET A C 1
ATOM 697 O O . MET A 1 85 ? -13.822 -3.291 27.892 1.00 84.94 85 MET A O 1
ATOM 701 N N . THR A 1 86 ? -15.305 -2.335 29.266 1.00 87.62 86 THR A N 1
ATOM 702 C CA . THR A 1 86 ? -15.882 -1.441 28.250 1.00 87.62 86 THR A CA 1
ATOM 703 C C . THR A 1 86 ? -14.856 -0.407 27.791 1.00 87.62 86 THR A C 1
ATOM 705 O O . THR A 1 86 ? -14.711 -0.166 26.591 1.00 87.62 86 THR A O 1
ATOM 708 N N . GLN A 1 87 ? -14.086 0.159 28.724 1.00 87.25 87 GLN A N 1
ATOM 709 C CA . GLN A 1 87 ? -13.008 1.092 28.405 1.00 87.25 87 GLN A CA 1
ATOM 710 C C . GLN A 1 87 ? -11.895 0.416 27.592 1.00 87.25 87 GLN A C 1
ATOM 712 O O . GLN A 1 87 ? -11.431 0.972 26.593 1.00 87.25 87 GLN A O 1
ATOM 717 N N . LEU A 1 88 ? -11.495 -0.800 27.973 1.00 86.88 88 LEU A N 1
ATOM 718 C CA . LEU A 1 88 ? -10.522 -1.599 27.224 1.00 86.88 88 LEU A CA 1
ATOM 719 C C . LEU A 1 88 ? -11.033 -1.940 25.820 1.00 86.88 88 LEU A C 1
ATOM 721 O O . LEU A 1 88 ? -10.285 -1.796 24.855 1.00 86.88 88 LEU A O 1
ATOM 725 N N . SER A 1 89 ? -12.307 -2.311 25.686 1.00 84.94 89 SER A N 1
ATOM 726 C CA . SER A 1 89 ? -12.953 -2.584 24.397 1.00 84.94 89 SER A CA 1
ATOM 727 C C . SER A 1 89 ? -12.972 -1.345 23.493 1.00 84.94 89 SER A C 1
ATOM 729 O O . SER A 1 89 ? -12.583 -1.422 22.327 1.00 84.94 89 SER A O 1
ATOM 731 N N . GLY A 1 90 ? -13.311 -0.169 24.035 1.00 88.62 90 GLY A N 1
ATOM 732 C CA . GLY A 1 90 ? -13.262 1.096 23.294 1.00 88.62 90 GLY A CA 1
ATOM 733 C C . GLY A 1 90 ? -11.847 1.466 22.836 1.00 88.62 90 GLY A C 1
ATOM 734 O O . GLY A 1 90 ? -11.640 1.867 21.687 1.00 88.62 90 GLY A O 1
ATOM 735 N N . ASN A 1 91 ? -10.849 1.269 23.700 1.00 89.50 91 ASN A N 1
ATOM 736 C CA . ASN A 1 91 ? -9.443 1.479 23.353 1.00 89.50 91 ASN A CA 1
ATOM 737 C C . ASN A 1 91 ? -8.962 0.488 22.284 1.00 89.50 91 ASN A C 1
ATOM 739 O O . ASN A 1 91 ? -8.254 0.883 21.357 1.00 89.50 91 ASN A O 1
ATOM 743 N N . LEU A 1 92 ? -9.378 -0.777 22.365 1.00 87.19 92 LEU A N 1
ATOM 744 C CA . LEU A 1 92 ? -9.056 -1.804 21.378 1.00 87.19 92 LEU A CA 1
ATOM 745 C C . LEU A 1 92 ? -9.695 -1.498 20.016 1.00 87.19 92 LEU A C 1
ATOM 747 O O . LEU A 1 92 ? -9.018 -1.586 18.992 1.00 87.19 92 LEU A O 1
ATOM 751 N N . ALA A 1 93 ? -10.957 -1.065 19.988 1.00 88.00 93 ALA A N 1
ATOM 752 C CA . ALA A 1 93 ? -11.640 -0.627 18.769 1.00 88.00 93 ALA A CA 1
ATOM 753 C C . ALA A 1 93 ? -10.921 0.567 18.112 1.00 88.00 93 ALA A C 1
ATOM 755 O O . ALA A 1 93 ? -10.713 0.606 16.898 1.00 88.00 93 ALA A O 1
ATOM 756 N N . LYS A 1 94 ? -10.450 1.527 18.915 1.00 89.94 94 LYS A N 1
ATOM 757 C CA . LYS A 1 94 ? -9.664 2.659 18.411 1.00 89.94 94 LYS A CA 1
ATOM 758 C C . LYS A 1 94 ? -8.311 2.211 17.850 1.00 89.94 94 LYS A C 1
ATOM 760 O O . LYS A 1 94 ? -7.955 2.610 16.742 1.00 89.94 94 LYS A O 1
ATOM 765 N N . SER A 1 95 ? -7.582 1.356 18.563 1.00 86.44 95 SER A N 1
ATOM 766 C CA . SER A 1 95 ? -6.287 0.825 18.118 1.00 86.44 95 SER A CA 1
ATOM 767 C C . SER A 1 95 ? -6.401 -0.016 16.846 1.00 86.44 95 SER A C 1
ATOM 769 O O . SER A 1 95 ? -5.607 0.164 15.927 1.00 86.44 95 SER A O 1
ATOM 771 N N . THR A 1 96 ? -7.419 -0.873 16.742 1.00 85.44 96 THR A N 1
ATOM 772 C CA . THR A 1 96 ? -7.689 -1.665 15.527 1.00 85.44 96 THR A CA 1
ATOM 773 C C . THR A 1 96 ? -8.041 -0.772 14.337 1.00 85.44 96 THR A C 1
ATOM 775 O O . THR A 1 96 ? -7.513 -0.984 13.248 1.00 85.44 96 THR A O 1
ATOM 778 N N . SER A 1 97 ? -8.825 0.294 14.539 1.00 90.06 97 SER A N 1
ATOM 779 C CA . SER A 1 97 ? -9.109 1.274 13.479 1.00 90.06 97 SER A CA 1
ATOM 780 C C . SER A 1 97 ? -7.850 2.003 12.984 1.00 90.06 97 SER A C 1
ATOM 782 O O . SER A 1 97 ? -7.684 2.222 11.784 1.00 90.06 97 SER A O 1
ATOM 784 N N . ASN A 1 98 ? -6.927 2.340 13.891 1.00 89.69 98 ASN A N 1
ATOM 785 C CA . ASN A 1 98 ? -5.667 2.994 13.543 1.00 89.69 98 ASN A CA 1
ATOM 786 C C . ASN A 1 98 ? -4.734 2.044 12.783 1.00 89.69 98 ASN A C 1
ATOM 788 O O . ASN A 1 98 ? -4.107 2.460 11.812 1.00 89.69 98 ASN A O 1
ATOM 792 N N . LEU A 1 99 ? -4.674 0.772 13.190 1.00 87.75 99 LEU A N 1
ATOM 793 C CA . LEU A 1 99 ? -3.921 -0.264 12.481 1.00 87.75 99 LEU A CA 1
ATOM 794 C C . LEU A 1 99 ? -4.472 -0.498 11.073 1.00 87.75 99 LEU A C 1
ATOM 796 O O . LEU A 1 99 ? -3.685 -0.572 10.136 1.00 87.75 99 LEU A O 1
ATOM 800 N N . SER A 1 100 ? -5.798 -0.529 10.906 1.00 85.44 100 SER A N 1
ATOM 801 C CA . SER A 1 100 ? -6.431 -0.653 9.586 1.00 85.44 100 SER A CA 1
ATOM 802 C C . SER A 1 100 ? -6.046 0.503 8.660 1.00 85.44 100 SER A C 1
ATOM 804 O O . SER A 1 100 ? -5.663 0.275 7.514 1.00 85.44 100 SER A O 1
ATOM 806 N N . LYS A 1 101 ? -6.078 1.746 9.159 1.00 89.75 101 LYS A N 1
ATOM 807 C CA . LYS A 1 101 ? -5.643 2.920 8.384 1.00 89.75 101 LYS A CA 1
ATOM 808 C C . LYS A 1 101 ? -4.160 2.856 8.034 1.00 89.75 101 LYS A C 1
ATOM 810 O O . LYS A 1 101 ? -3.777 3.175 6.916 1.00 89.75 101 LYS A O 1
ATOM 815 N N . LEU A 1 102 ? -3.322 2.423 8.976 1.00 86.00 102 LEU A N 1
ATOM 816 C CA . LEU A 1 102 ? -1.892 2.263 8.733 1.00 86.00 102 LEU A CA 1
ATOM 817 C C . LEU A 1 102 ? -1.625 1.195 7.666 1.00 86.00 102 LEU A C 1
ATOM 819 O O . LEU A 1 102 ? -0.808 1.432 6.782 1.00 86.00 102 LEU A O 1
ATOM 823 N N . SER A 1 103 ? -2.330 0.059 7.704 1.00 76.62 103 SER A N 1
ATOM 824 C CA . SER A 1 103 ? -2.200 -0.976 6.673 1.00 76.62 103 SER A CA 1
ATOM 825 C C . SER A 1 103 ? -2.643 -0.486 5.298 1.00 76.62 103 SER A C 1
ATOM 827 O O . SER A 1 103 ? -1.980 -0.786 4.311 1.00 76.62 103 SER A O 1
ATOM 829 N N . GLU A 1 104 ? -3.710 0.312 5.229 1.00 79.56 104 GLU A N 1
ATOM 830 C CA . GLU A 1 104 ? -4.191 0.891 3.973 1.00 79.56 104 GLU A CA 1
ATOM 831 C C . GLU A 1 104 ? -3.171 1.877 3.389 1.00 79.56 104 GLU A C 1
ATOM 833 O O . GLU A 1 104 ? -2.808 1.762 2.221 1.00 79.56 104 GLU A O 1
ATOM 838 N N . MET A 1 105 ? -2.600 2.758 4.218 1.00 77.88 105 MET A N 1
ATOM 839 C CA . MET A 1 105 ? -1.534 3.672 3.787 1.00 77.88 105 MET A CA 1
ATOM 840 C C . MET A 1 105 ? -0.265 2.939 3.330 1.00 77.88 105 MET A C 1
ATOM 842 O O . MET A 1 105 ? 0.409 3.395 2.407 1.00 77.88 105 MET A O 1
ATOM 846 N N . VAL A 1 106 ? 0.099 1.826 3.978 1.00 78.50 106 VAL A N 1
ATOM 847 C CA . VAL A 1 106 ? 1.260 1.016 3.572 1.00 78.50 106 VAL A CA 1
ATOM 848 C C . VAL A 1 106 ? 1.006 0.367 2.213 1.00 78.50 106 VAL A C 1
ATOM 850 O O . VAL A 1 106 ? 1.861 0.476 1.338 1.00 78.50 106 VAL A O 1
ATOM 853 N N . LEU A 1 107 ? -0.173 -0.227 2.007 1.00 75.12 107 LEU A N 1
ATOM 854 C CA . LEU A 1 107 ? -0.563 -0.814 0.722 1.00 75.12 107 LEU A CA 1
ATOM 855 C C . LEU A 1 107 ? -0.597 0.231 -0.400 1.00 75.12 107 LEU A C 1
ATOM 857 O O . LEU A 1 107 ? -0.121 -0.031 -1.503 1.00 75.12 107 LEU A O 1
ATOM 861 N N . GLU A 1 108 ? -1.121 1.427 -0.129 1.00 77.81 108 GLU A N 1
ATOM 862 C CA . GLU A 1 108 ? -1.160 2.520 -1.104 1.00 77.81 108 GLU A CA 1
ATOM 863 C C . GLU A 1 108 ? 0.253 2.992 -1.474 1.00 77.81 108 GLU A C 1
ATOM 865 O O . GLU A 1 108 ? 0.573 3.154 -2.654 1.00 77.81 108 GLU A O 1
ATOM 870 N N . LYS A 1 109 ? 1.143 3.116 -0.482 1.00 76.38 109 LYS A N 1
ATOM 871 C CA . LYS A 1 109 ? 2.545 3.481 -0.707 1.00 76.38 109 LYS A CA 1
ATOM 872 C C . LYS A 1 109 ? 3.310 2.410 -1.490 1.00 76.38 109 LYS A C 1
ATOM 874 O O . LYS A 1 109 ? 4.050 2.751 -2.414 1.00 76.38 109 LYS A O 1
ATOM 879 N N . GLU A 1 110 ? 3.120 1.130 -1.168 1.00 71.38 110 GLU A N 1
ATOM 880 C CA . GLU A 1 110 ? 3.699 0.022 -1.939 1.00 71.38 110 GLU A CA 1
ATOM 881 C C . GLU A 1 110 ? 3.186 0.022 -3.384 1.00 71.38 110 GLU A C 1
ATOM 883 O O . GLU A 1 110 ? 3.958 -0.186 -4.324 1.00 71.38 110 GLU A O 1
ATOM 888 N N . ASN A 1 111 ? 1.905 0.323 -3.598 1.00 81.00 111 ASN A N 1
ATOM 889 C CA . ASN A 1 111 ? 1.330 0.418 -4.937 1.00 81.00 111 ASN A CA 1
ATOM 890 C C . ASN A 1 111 ? 1.942 1.587 -5.736 1.00 81.00 111 ASN A C 1
ATOM 892 O O . ASN A 1 111 ? 2.303 1.440 -6.903 1.00 81.00 111 ASN A O 1
ATOM 896 N N . GLU A 1 112 ? 2.167 2.744 -5.112 1.00 79.88 112 GLU A N 1
ATOM 897 C CA . GLU A 1 112 ? 2.867 3.847 -5.778 1.00 79.88 112 GLU A CA 1
ATOM 898 C C . GLU A 1 112 ? 4.310 3.501 -6.167 1.00 79.88 112 GLU A C 1
ATOM 900 O O . GLU A 1 112 ? 4.760 3.841 -7.269 1.00 79.88 112 GLU A O 1
ATOM 905 N N . GLU A 1 113 ? 5.063 2.864 -5.269 1.00 81.81 113 GLU A N 1
ATOM 906 C CA . GLU A 1 113 ? 6.456 2.487 -5.522 1.00 81.81 113 GLU A CA 1
ATOM 907 C C . GLU A 1 113 ? 6.554 1.407 -6.603 1.00 81.81 113 GLU A C 1
ATOM 909 O O . GLU A 1 113 ? 7.364 1.532 -7.528 1.00 81.81 113 GLU A O 1
ATOM 914 N N . THR A 1 114 ? 5.675 0.405 -6.570 1.00 78.75 114 THR A N 1
ATOM 915 C CA . THR A 1 114 ? 5.601 -0.636 -7.606 1.00 78.75 114 THR A CA 1
ATOM 916 C C . THR A 1 114 ? 5.203 -0.063 -8.968 1.00 78.75 114 THR A C 1
ATOM 918 O O . THR A 1 114 ? 5.827 -0.403 -9.977 1.00 78.75 114 THR A O 1
ATOM 921 N N . VAL A 1 115 ? 4.259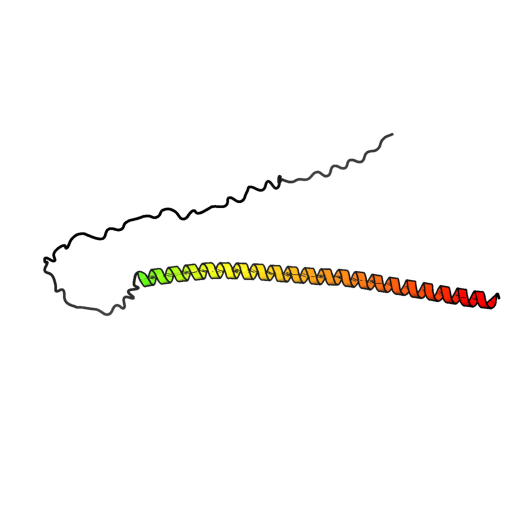 0.883 -9.033 1.00 80.38 115 VAL A N 1
ATOM 922 C CA . VAL A 1 115 ? 3.890 1.575 -10.283 1.00 80.38 115 VAL A CA 1
ATOM 923 C C . VAL A 1 115 ? 5.050 2.421 -10.827 1.00 80.38 115 VAL A C 1
ATOM 925 O O . VAL A 1 115 ? 5.313 2.410 -12.038 1.00 80.38 115 VAL A O 1
ATOM 928 N N . LYS A 1 116 ? 5.789 3.132 -9.963 1.00 84.50 116 LYS A N 1
ATOM 929 C CA . LYS A 1 116 ? 6.999 3.885 -10.353 1.00 84.50 116 LYS A CA 1
ATOM 930 C C . LYS A 1 116 ? 8.077 2.947 -10.898 1.00 84.50 116 LYS A C 1
ATOM 932 O O . LYS A 1 116 ? 8.637 3.219 -11.966 1.00 84.50 116 LYS A O 1
ATOM 937 N N . LEU A 1 117 ? 8.318 1.825 -10.223 1.00 85.19 117 LEU A N 1
ATOM 938 C CA . LEU A 1 117 ? 9.275 0.805 -10.641 1.00 85.19 117 LEU A CA 1
ATOM 939 C C . LEU A 1 117 ? 8.879 0.203 -11.997 1.00 85.19 117 LEU A C 1
ATOM 941 O O . LEU A 1 117 ? 9.702 0.157 -12.910 1.00 85.19 117 LEU A O 1
ATOM 945 N N . MET A 1 118 ? 7.607 -0.157 -12.190 1.00 82.19 118 MET A N 1
ATOM 946 C CA . MET A 1 118 ? 7.088 -0.682 -13.459 1.00 82.19 118 MET A CA 1
ATOM 947 C C . MET A 1 118 ? 7.293 0.306 -14.617 1.00 82.19 118 MET A C 1
ATOM 949 O O . MET A 1 118 ? 7.671 -0.085 -15.724 1.00 82.19 118 MET A O 1
ATOM 953 N N . ARG A 1 119 ? 7.090 1.608 -14.375 1.00 88.00 119 ARG A N 1
ATOM 954 C CA . ARG A 1 119 ? 7.355 2.657 -15.372 1.00 88.00 119 ARG A CA 1
ATOM 955 C C . ARG A 1 119 ? 8.847 2.758 -15.707 1.00 88.00 119 ARG A C 1
ATOM 957 O O . ARG A 1 119 ? 9.183 2.989 -16.868 1.00 88.00 119 ARG A O 1
ATOM 964 N N . CYS A 1 120 ? 9.728 2.569 -14.726 1.00 91.44 120 CYS A N 1
ATOM 965 C CA . CYS A 1 120 ? 11.175 2.529 -14.934 1.00 91.44 120 CYS A CA 1
ATOM 966 C C . CYS A 1 120 ? 11.590 1.324 -15.796 1.00 91.44 120 CYS A C 1
ATOM 968 O O . CYS A 1 120 ? 12.268 1.503 -16.806 1.00 91.44 120 CYS A O 1
ATOM 970 N N . TRP A 1 121 ? 11.085 0.124 -15.489 1.00 91.81 121 TRP A N 1
ATOM 971 C CA . TRP A 1 121 ? 11.337 -1.090 -16.278 1.00 91.81 121 TRP A CA 1
ATOM 972 C C . TRP A 1 121 ? 10.880 -0.963 -17.733 1.00 91.81 121 TRP A C 1
ATOM 974 O O . TRP A 1 121 ? 11.604 -1.365 -18.642 1.00 91.81 121 TRP A O 1
ATOM 984 N N . LYS A 1 122 ? 9.721 -0.338 -17.980 1.00 91.50 122 LYS A N 1
ATOM 985 C CA . LYS A 1 122 ? 9.259 -0.053 -19.349 1.00 91.50 122 LYS A CA 1
ATOM 986 C C . LYS A 1 122 ? 10.233 0.849 -20.109 1.00 91.50 122 LYS A C 1
ATOM 988 O O . LYS A 1 122 ? 10.531 0.574 -21.267 1.00 91.50 122 LYS A O 1
ATOM 993 N N . LYS A 1 123 ? 10.752 1.904 -19.468 1.00 92.50 123 LYS A N 1
ATOM 994 C CA . LYS A 1 123 ? 11.764 2.778 -20.085 1.00 92.50 123 LYS A CA 1
ATOM 995 C C . LYS A 1 123 ? 13.062 2.019 -20.365 1.00 92.50 123 LYS A C 1
ATOM 997 O O . LYS A 1 123 ? 13.616 2.167 -21.449 1.00 92.50 123 LYS A O 1
ATOM 1002 N N . LEU A 1 124 ? 13.510 1.183 -19.429 1.00 93.25 124 LEU A N 1
ATOM 1003 C CA . LEU A 1 124 ? 14.719 0.373 -19.582 1.00 93.25 124 LEU A CA 1
ATOM 1004 C C . LEU A 1 124 ? 14.615 -0.606 -20.764 1.00 93.25 124 LEU A C 1
ATOM 1006 O O . LEU A 1 124 ? 15.541 -0.691 -21.565 1.00 93.25 124 LEU A O 1
ATOM 1010 N N . LEU A 1 125 ? 13.473 -1.283 -20.925 1.00 93.19 125 LEU A N 1
ATOM 1011 C CA . LEU A 1 125 ? 13.222 -2.187 -22.055 1.00 93.19 125 LEU A CA 1
ATOM 1012 C C . LEU A 1 125 ? 13.334 -1.483 -23.412 1.00 93.19 125 LEU A C 1
ATOM 1014 O O . LEU A 1 125 ? 13.947 -2.021 -24.331 1.00 93.19 125 LEU A O 1
ATOM 1018 N N . ILE A 1 126 ? 12.787 -0.270 -23.533 1.00 95.19 126 ILE A N 1
ATOM 1019 C CA . ILE A 1 126 ? 12.876 0.522 -24.770 1.00 95.19 126 ILE A CA 1
ATOM 1020 C C . ILE A 1 126 ? 14.338 0.850 -25.094 1.00 95.19 126 ILE A C 1
ATOM 1022 O O . ILE A 1 126 ? 14.759 0.710 -26.239 1.00 95.19 126 ILE A O 1
ATOM 1026 N N . VAL A 1 127 ? 15.133 1.237 -24.092 1.00 95.31 127 VAL A N 1
ATOM 1027 C CA . VAL A 1 127 ? 16.561 1.543 -24.285 1.00 95.31 127 VAL A CA 1
ATOM 1028 C C . VAL A 1 127 ? 17.330 0.314 -24.779 1.00 95.31 127 VAL A C 1
ATOM 1030 O O . VAL A 1 127 ? 18.109 0.424 -25.724 1.00 95.31 127 VAL A O 1
ATOM 1033 N N . ILE A 1 128 ? 17.079 -0.860 -24.193 1.00 95.19 128 ILE A N 1
ATOM 1034 C CA . ILE A 1 128 ? 17.717 -2.120 -24.609 1.00 95.19 128 ILE A CA 1
ATOM 1035 C C . ILE A 1 128 ? 17.337 -2.476 -26.055 1.00 95.19 128 ILE A C 1
ATOM 1037 O O . ILE A 1 128 ? 18.204 -2.860 -26.842 1.00 95.19 128 ILE A O 1
ATOM 1041 N N . LEU A 1 129 ? 16.066 -2.310 -26.436 1.00 94.31 129 LEU A N 1
ATOM 1042 C CA . LEU A 1 129 ? 15.602 -2.543 -27.809 1.00 94.31 129 LEU A CA 1
ATOM 1043 C C . LEU A 1 129 ? 16.284 -1.605 -28.816 1.00 94.31 129 LEU A C 1
ATOM 1045 O O . LEU A 1 129 ? 16.738 -2.053 -29.866 1.00 94.31 129 LEU A O 1
ATOM 1049 N N . CYS A 1 130 ? 16.426 -0.321 -28.486 1.00 95.19 130 CYS A N 1
ATOM 1050 C CA . CYS A 1 130 ? 17.142 0.625 -29.342 1.00 95.19 130 CYS A CA 1
ATOM 1051 C C . CYS A 1 130 ? 18.628 0.263 -29.484 1.00 95.19 130 CYS A C 1
ATOM 1053 O O . CYS A 1 130 ? 19.170 0.311 -30.587 1.00 95.19 130 CYS A O 1
ATOM 1055 N N . PHE A 1 131 ? 19.287 -0.121 -28.386 1.00 96.56 131 PHE A N 1
ATOM 1056 C CA . PHE A 1 131 ? 20.705 -0.484 -28.399 1.00 96.56 131 PHE A CA 1
ATOM 1057 C C . PHE A 1 131 ? 20.964 -1.756 -29.212 1.00 96.56 131 PHE A C 1
ATOM 1059 O O . PHE A 1 131 ? 21.859 -1.784 -30.051 1.00 96.56 131 PHE A O 1
ATOM 1066 N N . THR A 1 132 ? 20.148 -2.792 -29.016 1.00 94.38 132 THR A N 1
ATOM 1067 C CA . THR A 1 132 ? 20.248 -4.043 -29.786 1.00 94.38 132 THR A CA 1
ATOM 1068 C C . THR A 1 132 ? 19.996 -3.815 -31.277 1.00 94.38 132 THR A C 1
ATOM 1070 O O . THR A 1 132 ? 20.766 -4.307 -32.099 1.00 94.38 132 THR A O 1
ATOM 1073 N N . GLY A 1 133 ? 19.001 -2.997 -31.638 1.00 96.06 133 GLY A N 1
ATOM 1074 C CA . GLY A 1 133 ? 18.773 -2.588 -33.027 1.00 96.06 133 GLY A CA 1
ATOM 1075 C C . GLY A 1 133 ? 19.965 -1.838 -33.631 1.00 96.06 133 GLY A C 1
ATOM 1076 O O . GLY A 1 133 ? 20.387 -2.145 -34.743 1.00 96.06 133 GLY A O 1
ATOM 1077 N N . PHE A 1 134 ? 20.560 -0.905 -32.885 1.00 96.56 134 PHE A N 1
ATOM 1078 C CA . PHE A 1 134 ? 21.740 -0.159 -33.328 1.00 96.56 134 PHE A CA 1
ATOM 1079 C C . PHE A 1 134 ? 22.957 -1.062 -33.567 1.00 96.56 134 PHE A C 1
ATOM 1081 O O . PHE A 1 134 ? 23.641 -0.917 -34.580 1.00 96.56 134 PHE A O 1
ATOM 1088 N N . VAL A 1 135 ? 23.204 -2.028 -32.679 1.00 96.44 135 VAL A N 1
ATOM 1089 C CA . VAL A 1 135 ? 24.301 -2.995 -32.840 1.00 96.44 135 VAL A CA 1
ATOM 1090 C C . VAL A 1 135 ? 24.111 -3.832 -34.106 1.00 96.44 135 VAL A C 1
ATOM 1092 O O . VAL A 1 135 ? 25.055 -3.970 -34.878 1.00 96.44 135 VAL A O 1
ATOM 1095 N N . ILE A 1 136 ? 22.897 -4.325 -34.374 1.00 96.62 136 ILE A N 1
ATOM 1096 C CA . ILE A 1 136 ? 22.602 -5.091 -35.597 1.00 96.62 136 ILE A CA 1
ATOM 1097 C C . ILE A 1 136 ? 22.844 -4.236 -36.847 1.00 96.62 136 ILE A C 1
ATOM 1099 O O . ILE A 1 136 ? 23.463 -4.708 -37.801 1.00 96.62 136 ILE A O 1
ATOM 1103 N N . LEU A 1 137 ? 22.404 -2.973 -36.839 1.00 94.44 137 LEU A N 1
ATOM 1104 C CA . LEU A 1 137 ? 22.636 -2.047 -37.949 1.00 94.44 137 LEU A CA 1
ATOM 1105 C C . LEU A 1 137 ? 24.134 -1.828 -38.205 1.00 94.44 137 LEU A C 1
ATOM 1107 O O . LEU A 1 137 ? 24.562 -1.870 -39.359 1.00 94.44 137 LEU A O 1
ATOM 1111 N N . LEU A 1 138 ? 24.938 -1.658 -37.149 1.00 95.06 138 LEU A N 1
ATOM 1112 C CA . LEU A 1 138 ? 26.396 -1.560 -37.268 1.00 95.06 138 LEU A CA 1
ATOM 1113 C C . LEU A 1 138 ? 27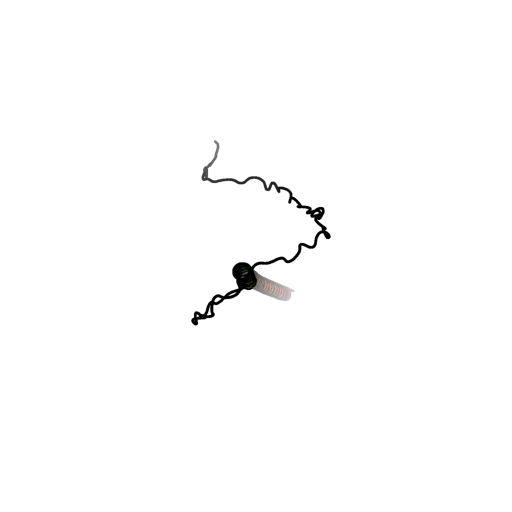.020 -2.844 -37.823 1.00 95.06 138 LEU A C 1
ATOM 1115 O O . LEU A 1 138 ? 27.895 -2.766 -38.683 1.00 95.06 138 LEU A O 1
ATOM 1119 N N . SER A 1 139 ? 26.572 -4.017 -37.371 1.00 95.44 139 SER A N 1
ATOM 1120 C CA . SER A 1 139 ? 27.079 -5.304 -37.861 1.00 95.44 139 SER A CA 1
ATOM 1121 C C . SER A 1 139 ? 26.791 -5.516 -39.350 1.00 95.44 139 SER A C 1
ATOM 1123 O O . SER A 1 139 ? 27.674 -5.957 -40.082 1.00 95.44 139 SER A O 1
ATOM 1125 N N . VAL A 1 140 ? 25.587 -5.170 -39.819 1.00 96.06 140 VAL A N 1
ATOM 1126 C CA . VAL A 1 140 ? 25.221 -5.282 -41.243 1.00 96.06 140 VAL A CA 1
ATOM 1127 C C . VAL A 1 140 ? 26.004 -4.284 -42.092 1.00 96.06 140 VAL A C 1
ATOM 1129 O O . VAL A 1 140 ? 26.508 -4.652 -43.150 1.00 96.06 140 VAL A O 1
ATOM 1132 N N . ALA A 1 141 ? 26.147 -3.038 -41.627 1.00 95.31 141 ALA A N 1
ATOM 1133 C CA . ALA A 1 141 ? 26.955 -2.040 -42.321 1.00 95.31 141 ALA A CA 1
ATOM 1134 C C . ALA A 1 141 ? 28.409 -2.512 -42.461 1.00 95.31 141 ALA A C 1
ATOM 1136 O O . ALA A 1 141 ? 28.963 -2.468 -43.554 1.00 95.31 141 ALA A O 1
ATOM 1137 N N . PHE A 1 142 ? 29.002 -3.042 -41.388 1.00 96.19 142 PHE A N 1
ATOM 1138 C CA . PHE A 1 142 ? 30.364 -3.573 -41.410 1.00 96.19 142 PHE A CA 1
ATOM 1139 C C . PHE A 1 142 ? 30.549 -4.719 -42.417 1.00 96.19 142 PHE A C 1
ATOM 1141 O O . PHE A 1 142 ? 31.574 -4.768 -43.087 1.00 96.19 142 PHE A O 1
ATOM 1148 N N . PHE A 1 143 ? 29.561 -5.609 -42.562 1.00 95.50 143 PHE A N 1
ATOM 1149 C CA . PHE A 1 143 ? 29.610 -6.706 -43.536 1.00 95.50 143 PHE A CA 1
ATOM 1150 C C . PHE A 1 143 ? 29.533 -6.227 -44.993 1.00 95.50 143 PHE A C 1
ATOM 1152 O O . PHE A 1 143 ? 30.097 -6.868 -45.864 1.00 95.50 143 PHE A O 1
ATOM 1159 N N . MET A 1 144 ? 28.846 -5.115 -45.273 1.00 94.12 144 MET A N 1
ATOM 1160 C CA . MET A 1 144 ? 28.724 -4.583 -46.640 1.00 94.12 144 MET A CA 1
ATOM 1161 C C . MET A 1 144 ? 29.979 -3.842 -47.124 1.00 94.12 144 MET A C 1
ATOM 1163 O O . MET A 1 144 ? 30.155 -3.680 -48.328 1.00 94.12 144 MET A O 1
ATOM 1167 N N . PHE A 1 145 ? 30.818 -3.352 -46.205 1.00 91.88 145 PHE A N 1
ATOM 1168 C CA . PHE A 1 145 ? 32.039 -2.597 -46.525 1.00 91.88 145 PHE A CA 1
ATOM 1169 C C . PHE A 1 145 ? 33.335 -3.420 -46.431 1.00 91.88 145 PHE A C 1
ATOM 1171 O O . PHE A 1 145 ? 34.393 -2.896 -46.780 1.00 91.88 145 PHE A O 1
ATOM 1178 N N . ASN A 1 146 ? 33.259 -4.668 -45.959 1.00 78.56 146 ASN A N 1
ATOM 1179 C CA . ASN A 1 146 ? 34.338 -5.660 -46.033 1.00 78.56 146 ASN A CA 1
ATOM 1180 C C . ASN A 1 146 ? 34.128 -6.567 -47.244 1.00 78.56 146 ASN A C 1
ATOM 1182 O O . ASN A 1 146 ? 35.129 -6.853 -47.934 1.00 78.56 146 ASN A O 1
#

Organism: NCBI:txid227884